Protein AF-A0A1G3XRQ0-F1 (afdb_monomer_lite)

Radius of gyration: 15.76 Å; chains: 1; bounding box: 41×30×35 Å

Foldseek 3Di:
DDDPPVGCPVLLVVLVVVVVPPPAQAEAAAPVNLVSCCVNPVVVNVVCPPPPSYHYDPPHVLVVVCVVVVHNCPDPVNVVVVVVPD

Structure (mmCIF, N/CA/C/O backbone):
data_AF-A0A1G3XRQ0-F1
#
_entry.id   AF-A0A1G3XRQ0-F1
#
loop_
_atom_site.group_PDB
_atom_site.id
_atom_site.type_symbol
_atom_site.label_atom_id
_atom_site.label_alt_id
_atom_site.label_comp_id
_atom_site.label_asym_id
_atom_site.label_entity_id
_atom_site.label_seq_id
_atom_site.pdbx_PDB_ins_code
_atom_site.Cartn_x
_atom_site.Cartn_y
_atom_site.Cartn_z
_atom_site.occupancy
_atom_site.B_iso_or_equiv
_atom_site.auth_seq_id
_atom_site.auth_comp_id
_atom_site.auth_asym_id
_atom_site.auth_atom_id
_atom_site.pdbx_PDB_model_num
ATOM 1 N N . MET A 1 1 ? 8.453 2.491 -4.635 1.00 76.50 1 MET A N 1
ATOM 2 C CA . MET A 1 1 ? 9.839 2.703 -4.171 1.00 76.50 1 MET A CA 1
ATOM 3 C C . MET A 1 1 ? 10.736 3.023 -5.363 1.00 76.50 1 MET A C 1
ATOM 5 O O . MET A 1 1 ? 11.295 2.112 -5.962 1.00 76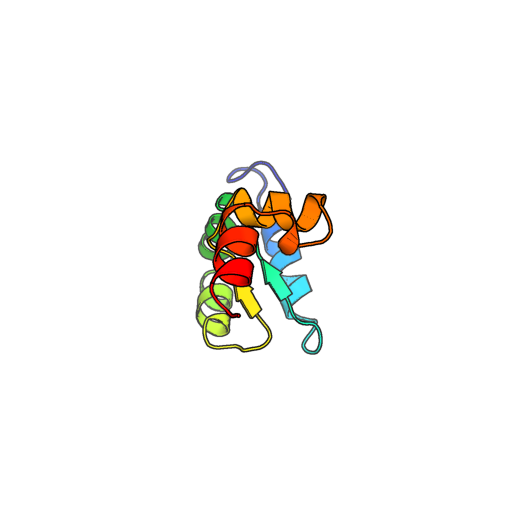.50 1 MET A O 1
ATOM 9 N N . GLY A 1 2 ? 10.828 4.305 -5.728 1.00 85.94 2 GLY A N 1
ATOM 10 C CA . GLY A 1 2 ? 11.616 4.790 -6.868 1.00 85.94 2 GLY A CA 1
ATOM 11 C C . GLY A 1 2 ? 10.977 6.011 -7.542 1.00 85.94 2 GLY A C 1
ATOM 12 O O . GLY A 1 2 ? 9.816 6.310 -7.275 1.00 85.94 2 GLY A O 1
ATOM 13 N N . TYR A 1 3 ? 11.732 6.730 -8.379 1.00 87.88 3 TYR A N 1
ATOM 14 C CA . TYR A 1 3 ? 11.221 7.863 -9.164 1.00 87.88 3 TYR A CA 1
ATOM 15 C C . TYR A 1 3 ? 10.651 7.345 -10.486 1.00 87.88 3 TYR A C 1
ATOM 17 O O . TYR A 1 3 ? 11.387 7.066 -11.435 1.00 87.88 3 TYR A O 1
ATOM 25 N N . THR A 1 4 ? 9.341 7.126 -10.515 1.00 86.62 4 THR A N 1
ATOM 26 C CA . THR A 1 4 ? 8.646 6.539 -11.660 1.00 86.62 4 THR A CA 1
ATOM 27 C C . THR A 1 4 ? 8.387 7.594 -12.747 1.00 86.62 4 THR A C 1
ATOM 29 O O . THR A 1 4 ? 8.195 8.770 -12.432 1.00 86.62 4 THR A O 1
ATOM 32 N N . PRO A 1 5 ? 8.447 7.216 -14.040 1.00 87.19 5 PRO A N 1
ATOM 33 C CA . PRO A 1 5 ? 8.643 5.858 -14.567 1.00 87.19 5 PRO A CA 1
ATOM 34 C C . PRO A 1 5 ? 10.115 5.412 -14.679 1.00 87.19 5 PRO A C 1
ATOM 36 O O . PRO A 1 5 ? 10.373 4.254 -14.986 1.00 87.19 5 PRO A O 1
ATOM 39 N N . TYR A 1 6 ? 11.085 6.299 -14.439 1.00 92.12 6 TYR A N 1
ATOM 40 C CA . TYR A 1 6 ? 12.501 6.058 -14.755 1.00 92.12 6 TYR A CA 1
ATOM 41 C C . TYR A 1 6 ? 13.164 4.969 -13.900 1.00 92.12 6 TYR A C 1
ATOM 43 O O . TYR A 1 6 ? 14.024 4.238 -14.384 1.00 92.12 6 TYR A O 1
ATOM 51 N N . PHE A 1 7 ? 12.757 4.843 -12.636 1.00 94.38 7 PHE A N 1
ATOM 52 C CA . PHE A 1 7 ? 13.307 3.879 -11.681 1.00 94.38 7 PHE A CA 1
ATOM 53 C C . PHE A 1 7 ? 12.183 3.097 -10.989 1.00 94.38 7 PHE A C 1
ATOM 55 O O . PHE A 1 7 ? 11.967 3.229 -9.787 1.00 94.38 7 PHE A O 1
ATOM 62 N N . SER A 1 8 ? 11.434 2.300 -11.752 1.00 95.38 8 SER A N 1
ATOM 63 C CA . SER A 1 8 ? 10.236 1.585 -11.278 1.00 95.38 8 SER A CA 1
ATOM 64 C C . SER A 1 8 ? 10.478 0.153 -10.785 1.00 95.38 8 SER A C 1
ATOM 66 O O . SER A 1 8 ? 9.640 -0.381 -10.058 1.00 95.38 8 SER A O 1
ATOM 68 N N . ALA A 1 9 ? 11.622 -0.458 -11.114 1.00 96.06 9 ALA A N 1
ATOM 69 C CA . ALA A 1 9 ? 11.899 -1.872 -10.828 1.00 96.06 9 ALA A CA 1
ATOM 70 C C . ALA A 1 9 ? 11.749 -2.238 -9.339 1.00 96.06 9 ALA A C 1
ATOM 72 O O . ALA A 1 9 ? 11.269 -3.318 -9.006 1.00 96.06 9 ALA A O 1
ATOM 73 N N . GLY A 1 10 ? 12.111 -1.322 -8.432 1.00 96.38 10 GLY A N 1
ATOM 74 C CA . GLY A 1 10 ? 11.940 -1.521 -6.992 1.00 96.38 10 GLY A CA 1
ATOM 75 C C . GLY A 1 10 ? 10.474 -1.542 -6.545 1.00 96.38 10 GLY A C 1
ATOM 76 O O . GLY A 1 10 ? 10.116 -2.341 -5.684 1.00 96.38 10 GLY A O 1
ATOM 77 N N . SER A 1 11 ? 9.617 -0.697 -7.131 1.00 96.19 11 SER A N 1
ATOM 78 C CA . SER A 1 11 ? 8.167 -0.719 -6.877 1.00 96.19 11 SER A CA 1
ATOM 79 C C . SER A 1 11 ? 7.548 -2.032 -7.356 1.00 96.19 11 SER A C 1
ATOM 81 O O . SER A 1 11 ? 6.839 -2.682 -6.596 1.00 96.19 11 SER A O 1
ATOM 83 N N . GLU A 1 12 ? 7.879 -2.460 -8.576 1.00 96.88 12 GLU A N 1
ATOM 84 C CA . GLU A 1 12 ? 7.352 -3.704 -9.144 1.00 96.88 12 GLU A CA 1
ATOM 85 C C . GLU A 1 12 ? 7.785 -4.932 -8.327 1.00 96.88 12 GLU A C 1
ATOM 87 O O . GLU A 1 12 ? 6.966 -5.785 -7.977 1.00 96.88 12 GLU A O 1
ATOM 92 N N . ALA A 1 13 ? 9.075 -5.014 -7.982 1.00 97.50 13 ALA A N 1
ATOM 93 C CA . ALA A 1 13 ? 9.606 -6.104 -7.173 1.00 97.50 13 ALA A CA 1
ATOM 94 C C . ALA A 1 13 ? 8.939 -6.165 -5.792 1.00 97.50 13 ALA A C 1
ATOM 96 O O . ALA A 1 13 ? 8.634 -7.258 -5.309 1.00 97.50 13 ALA A O 1
ATOM 97 N N . LEU A 1 14 ? 8.675 -5.009 -5.173 1.00 97.12 14 LEU A N 1
ATOM 98 C CA . LEU A 1 14 ? 7.970 -4.933 -3.896 1.00 97.12 14 LEU A CA 1
ATOM 99 C C . LEU A 1 14 ? 6.555 -5.511 -4.004 1.00 97.12 14 LEU A C 1
ATOM 101 O O . LEU A 1 14 ? 6.210 -6.387 -3.215 1.00 97.12 14 LEU A O 1
ATOM 105 N N . ASP A 1 15 ? 5.767 -5.090 -4.994 1.00 97.31 15 ASP A N 1
ATOM 106 C CA . ASP A 1 15 ? 4.387 -5.563 -5.166 1.00 97.31 15 ASP A CA 1
ATOM 107 C C . ASP A 1 15 ? 4.313 -7.071 -5.419 1.00 97.31 15 ASP A C 1
ATOM 109 O O . ASP A 1 15 ? 3.503 -7.780 -4.815 1.00 97.31 15 ASP A O 1
ATOM 113 N N . ARG A 1 16 ? 5.215 -7.595 -6.256 1.00 97.50 16 ARG A N 1
ATOM 114 C CA . ARG A 1 16 ? 5.319 -9.040 -6.503 1.00 97.50 16 ARG A CA 1
ATOM 115 C C . ARG A 1 16 ? 5.740 -9.807 -5.251 1.00 97.50 16 ARG A C 1
ATOM 117 O O . ARG A 1 16 ? 5.254 -10.909 -5.023 1.00 97.50 16 ARG A O 1
ATOM 124 N N . THR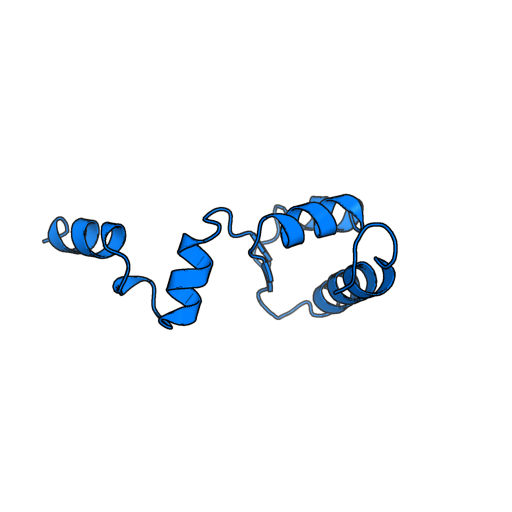 A 1 17 ? 6.621 -9.236 -4.432 1.00 97.88 17 THR A N 1
ATOM 125 C CA . THR A 1 17 ? 7.066 -9.861 -3.176 1.00 97.88 17 THR A CA 1
ATOM 126 C C . THR A 1 17 ? 5.948 -9.866 -2.135 1.00 97.88 17 THR A C 1
ATOM 128 O O . THR A 1 17 ? 5.738 -10.873 -1.462 1.00 97.88 17 THR A O 1
ATOM 131 N N . ILE A 1 18 ? 5.177 -8.780 -2.031 1.00 97.31 18 ILE A N 1
ATOM 132 C CA . ILE A 1 18 ? 3.997 -8.705 -1.160 1.00 97.31 18 ILE A CA 1
ATOM 133 C C . ILE A 1 18 ? 2.980 -9.798 -1.534 1.00 97.31 18 ILE A C 1
ATOM 135 O O . ILE A 1 18 ? 2.442 -10.462 -0.645 1.00 97.31 18 ILE A O 1
ATOM 139 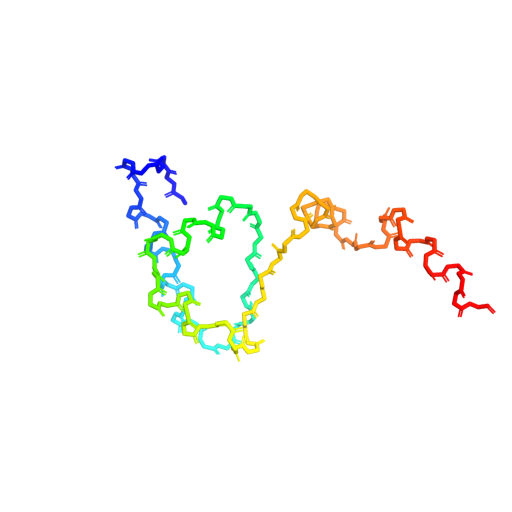N N . ASP A 1 19 ? 2.753 -10.038 -2.830 1.00 97.06 19 ASP A N 1
ATOM 140 C CA . ASP A 1 19 ? 1.842 -11.083 -3.320 1.00 97.06 19 ASP A CA 1
ATOM 141 C C . ASP A 1 19 ? 2.254 -12.511 -2.929 1.00 97.06 19 ASP A C 1
ATOM 143 O O . ASP A 1 19 ? 1.393 -13.364 -2.693 1.00 97.06 19 ASP A O 1
ATOM 147 N N . GLN A 1 20 ? 3.554 -12.780 -2.782 1.00 97.62 20 GLN A N 1
ATOM 148 C CA . GLN A 1 20 ? 4.041 -14.103 -2.376 1.00 97.62 20 GLN A CA 1
ATOM 149 C C . GLN A 1 20 ? 3.558 -14.501 -0.975 1.00 97.62 20 GLN A C 1
ATOM 151 O O . GLN A 1 20 ? 3.398 -15.691 -0.693 1.00 97.62 20 GLN A O 1
ATOM 156 N N . ASN A 1 21 ? 3.269 -13.536 -0.098 1.00 96.94 21 ASN A N 1
ATOM 157 C CA . ASN A 1 21 ? 2.678 -13.829 1.200 1.00 96.94 21 ASN A CA 1
ATOM 158 C C . ASN A 1 21 ? 1.172 -14.086 1.052 1.00 96.94 21 ASN A C 1
ATOM 160 O O . ASN A 1 21 ? 0.379 -13.155 0.981 1.00 96.94 21 ASN A O 1
ATOM 164 N N . ARG A 1 22 ? 0.743 -15.350 1.061 1.00 93.31 22 ARG A N 1
ATOM 165 C CA . ARG A 1 22 ? -0.675 -15.716 0.876 1.00 93.31 22 ARG A CA 1
ATOM 166 C C . ARG A 1 22 ? -1.554 -15.581 2.126 1.00 93.31 22 ARG A C 1
ATOM 168 O O . ARG A 1 22 ? -2.765 -15.714 2.005 1.00 93.31 22 ARG A O 1
ATOM 175 N N . ILE A 1 23 ? -0.969 -15.311 3.293 1.00 95.50 23 ILE A N 1
ATOM 176 C CA . ILE A 1 23 ? -1.671 -15.355 4.589 1.00 95.50 23 ILE A CA 1
ATOM 177 C C . ILE A 1 23 ? -1.958 -13.946 5.125 1.00 95.50 23 ILE A C 1
ATOM 179 O O . ILE A 1 23 ? -2.962 -13.732 5.795 1.00 95.50 23 ILE A O 1
ATOM 183 N N . ALA A 1 24 ? -1.079 -12.980 4.851 1.00 97.19 24 ALA A N 1
ATOM 184 C CA . ALA A 1 24 ? -1.249 -11.616 5.336 1.00 97.19 24 ALA A CA 1
ATOM 185 C C . ALA A 1 24 ? -2.336 -10.857 4.560 1.00 97.19 24 ALA A C 1
ATOM 187 O O . ALA A 1 24 ? -2.371 -10.898 3.324 1.00 97.19 24 ALA A O 1
ATOM 188 N N . ILE A 1 25 ? -3.130 -10.070 5.293 1.00 97.56 25 ILE A N 1
ATOM 189 C CA . ILE A 1 25 ? -3.984 -9.029 4.717 1.00 97.56 25 ILE A CA 1
ATOM 190 C C . ILE A 1 25 ? -3.082 -7.905 4.209 1.00 97.56 25 ILE A C 1
ATOM 192 O O . ILE A 1 25 ? -2.220 -7.404 4.933 1.00 97.56 25 ILE A O 1
ATOM 196 N N . LYS A 1 26 ? -3.288 -7.503 2.959 1.00 97.38 26 LYS A N 1
ATOM 197 C CA . LYS A 1 26 ? -2.496 -6.487 2.271 1.00 97.38 26 LYS A CA 1
ATOM 198 C C . LYS A 1 26 ? -3.351 -5.257 2.072 1.00 97.38 26 LYS A C 1
ATOM 200 O O . LYS A 1 26 ? -4.375 -5.292 1.394 1.00 97.38 26 LYS A O 1
ATOM 205 N N . MET A 1 27 ? -2.911 -4.168 2.672 1.00 96.50 27 MET A N 1
ATOM 206 C CA . MET A 1 27 ? -3.615 -2.901 2.641 1.00 96.50 27 MET A CA 1
ATOM 207 C C . MET A 1 27 ? -2.801 -1.903 1.829 1.00 96.50 27 MET A C 1
ATOM 209 O O . MET A 1 27 ? -1.712 -1.511 2.240 1.00 96.50 27 MET A O 1
ATOM 213 N N . TYR A 1 28 ? -3.329 -1.503 0.676 1.00 96.50 28 TYR A N 1
ATOM 214 C CA . TYR A 1 28 ? -2.710 -0.504 -0.190 1.00 96.50 28 TYR A CA 1
ATOM 215 C C . TYR A 1 28 ? -3.420 0.831 -0.019 1.00 96.50 28 TYR A C 1
ATOM 217 O O . TYR A 1 28 ? -4.648 0.884 -0.025 1.00 96.50 28 TYR A O 1
ATOM 225 N N . GLY A 1 29 ? -2.659 1.915 0.101 1.00 94.81 29 GLY A N 1
ATOM 226 C CA . GLY A 1 29 ? -3.195 3.268 0.201 1.00 94.81 29 GLY A CA 1
ATOM 227 C C . GLY A 1 29 ? -2.261 4.286 -0.439 1.00 94.81 29 GLY A C 1
ATOM 228 O O . GLY A 1 29 ? -1.051 4.087 -0.469 1.00 94.81 29 GLY A O 1
ATOM 229 N N . GLY A 1 30 ? -2.845 5.371 -0.946 1.00 95.19 30 GLY A N 1
ATOM 230 C CA . GLY A 1 30 ? -2.142 6.394 -1.724 1.00 95.19 30 GLY A CA 1
ATOM 231 C C . GLY A 1 30 ? -2.454 6.285 -3.218 1.00 95.19 30 GLY A C 1
ATOM 232 O O . GLY A 1 30 ? -2.450 5.193 -3.784 1.00 95.19 30 GLY A O 1
ATOM 233 N N . GLY A 1 31 ? -2.748 7.427 -3.848 1.00 94.25 31 GLY A N 1
ATOM 234 C CA . GLY A 1 31 ? -3.108 7.485 -5.270 1.00 94.25 31 GLY A CA 1
ATOM 235 C C . GLY A 1 31 ? -1.988 6.956 -6.162 1.00 94.25 31 GLY A C 1
ATOM 236 O O . GLY A 1 31 ? -2.217 6.038 -6.946 1.00 94.25 31 GLY A O 1
ATOM 237 N N . ASP A 1 32 ? -0.771 7.457 -5.949 1.00 94.62 32 ASP A N 1
ATOM 238 C CA . ASP A 1 32 ? 0.415 7.039 -6.701 1.00 94.62 32 ASP A CA 1
ATOM 239 C C . ASP A 1 32 ? 0.702 5.547 -6.519 1.00 94.62 32 ASP A C 1
ATOM 241 O O . ASP A 1 32 ? 0.986 4.848 -7.483 1.00 94.62 32 ASP A O 1
ATOM 245 N N . THR A 1 33 ? 0.561 5.019 -5.299 1.00 95.25 33 THR A N 1
ATOM 246 C CA . THR A 1 33 ? 0.771 3.593 -5.023 1.00 95.25 33 THR A CA 1
ATOM 247 C C . THR A 1 33 ? -0.188 2.713 -5.824 1.00 95.25 33 THR A C 1
ATOM 249 O O . THR A 1 33 ? 0.246 1.744 -6.441 1.00 95.25 33 THR A O 1
ATOM 252 N N . LEU A 1 34 ? -1.483 3.043 -5.852 1.00 95.56 34 LEU A N 1
ATOM 253 C CA . LEU A 1 34 ? -2.468 2.265 -6.611 1.00 95.56 34 LEU A CA 1
ATOM 254 C C . LEU A 1 34 ? -2.293 2.424 -8.123 1.00 95.56 34 LEU A C 1
ATOM 256 O O . LEU A 1 34 ? -2.457 1.456 -8.868 1.00 95.56 34 LEU A O 1
ATOM 260 N N . GLN A 1 35 ? -1.961 3.633 -8.577 1.00 95.56 35 GLN A N 1
ATOM 261 C CA . GLN A 1 35 ? -1.701 3.899 -9.984 1.00 95.56 35 GLN A CA 1
ATOM 262 C C . GLN A 1 35 ? -0.479 3.118 -10.472 1.00 95.56 35 GLN A C 1
ATOM 264 O O . GLN A 1 35 ? -0.562 2.434 -11.490 1.00 95.56 35 GLN A O 1
ATOM 269 N N . GLU A 1 36 ? 0.618 3.142 -9.719 1.00 95.94 36 GLU A N 1
ATOM 270 C CA . GLU A 1 36 ? 1.832 2.416 -10.079 1.00 95.94 36 GLU A CA 1
ATOM 271 C C . GLU A 1 36 ? 1.651 0.906 -9.984 1.00 95.94 36 GLU A C 1
ATOM 273 O O . GLU A 1 36 ? 2.102 0.195 -10.879 1.00 95.94 36 GLU A O 1
ATOM 278 N N . PHE A 1 37 ? 0.916 0.401 -8.991 1.00 96.81 37 PHE A N 1
ATOM 279 C CA . PHE A 1 37 ? 0.610 -1.026 -8.922 1.00 96.81 37 PHE A CA 1
ATOM 280 C C . PHE A 1 37 ? -0.173 -1.493 -10.161 1.00 96.81 37 PHE A C 1
ATOM 282 O O . PHE A 1 37 ? 0.145 -2.523 -10.760 1.00 96.81 37 PHE A O 1
ATOM 289 N N . LYS A 1 38 ? -1.149 -0.695 -10.613 1.00 96.38 38 LYS A N 1
ATOM 290 C CA . LYS A 1 38 ? -1.893 -0.957 -11.851 1.00 96.38 38 LYS A CA 1
ATOM 291 C C . LYS A 1 38 ? -1.007 -0.869 -13.098 1.00 96.38 38 LYS A C 1
ATOM 293 O O . LYS A 1 38 ? -1.157 -1.697 -13.993 1.00 96.38 38 LYS A O 1
ATOM 298 N N . ASN A 1 39 ? -0.110 0.115 -13.169 1.00 96.50 39 ASN A N 1
ATOM 299 C CA . ASN A 1 39 ? 0.764 0.339 -14.324 1.00 96.50 39 ASN A CA 1
ATOM 300 C C . ASN A 1 39 ? 1.843 -0.747 -14.461 1.00 96.50 39 ASN A C 1
ATOM 302 O O . ASN A 1 39 ? 2.081 -1.243 -15.560 1.00 96.50 39 ASN A O 1
ATOM 306 N N . LEU A 1 40 ? 2.493 -1.110 -13.354 1.00 96.75 40 LEU A N 1
ATOM 307 C CA . LEU A 1 40 ? 3.648 -2.011 -13.329 1.00 96.75 40 LEU A CA 1
ATOM 308 C C . LEU A 1 40 ? 3.236 -3.484 -13.230 1.00 96.75 40 LEU A C 1
ATOM 310 O O . LEU A 1 40 ? 3.883 -4.355 -13.809 1.00 96.75 40 LEU A O 1
ATOM 314 N N . CYS A 1 41 ? 2.135 -3.772 -12.535 1.00 96.88 41 CYS A N 1
ATOM 315 C CA . CYS A 1 41 ? 1.662 -5.127 -12.265 1.00 96.88 41 CYS A CA 1
ATOM 316 C C . CYS A 1 41 ? 0.196 -5.338 -12.704 1.00 96.88 41 CYS A C 1
ATOM 318 O O . CYS A 1 41 ? -0.591 -5.871 -11.920 1.00 96.88 41 CYS A O 1
ATOM 320 N N . PRO A 1 42 ? -0.214 -4.996 -13.944 1.00 97.38 42 PRO A N 1
ATOM 321 C CA . PRO A 1 42 ? -1.627 -4.972 -14.343 1.00 97.38 42 PRO A CA 1
ATOM 322 C C . PRO A 1 42 ? -2.339 -6.323 -14.186 1.00 97.38 42 PRO A C 1
ATOM 324 O O . PRO A 1 42 ? -3.481 -6.371 -13.735 1.00 97.38 42 PRO A O 1
ATOM 327 N N . GLY A 1 43 ? -1.668 -7.433 -14.513 1.00 97.69 43 GLY A N 1
ATOM 328 C CA . GLY A 1 43 ? -2.242 -8.774 -14.357 1.00 97.69 43 GLY A CA 1
ATOM 329 C C . GLY A 1 43 ? -2.486 -9.146 -12.893 1.00 97.69 43 GLY A C 1
ATOM 330 O O . GLY A 1 43 ? -3.552 -9.653 -12.553 1.00 97.69 43 GLY A O 1
ATOM 331 N N . LEU A 1 44 ? -1.525 -8.831 -12.020 1.00 97.19 44 LEU A N 1
ATOM 332 C CA . LEU A 1 44 ? -1.669 -9.051 -10.585 1.00 97.19 44 LEU A CA 1
ATOM 333 C C . LEU A 1 44 ? -2.762 -8.138 -10.015 1.00 97.19 44 LEU A C 1
ATOM 335 O O . LEU A 1 44 ? -3.653 -8.644 -9.341 1.00 97.19 44 LEU A O 1
ATOM 339 N N . TYR A 1 45 ? -2.749 -6.845 -10.357 1.00 97.25 45 TYR A N 1
ATOM 340 C CA . TYR A 1 45 ? -3.763 -5.872 -9.950 1.00 97.25 45 TYR A CA 1
ATOM 341 C C . TYR A 1 45 ? -5.179 -6.373 -10.255 1.00 97.25 45 TYR A C 1
ATOM 343 O O . TYR A 1 45 ? -6.016 -6.406 -9.360 1.00 97.25 45 TYR A O 1
ATOM 351 N N . LEU A 1 46 ? -5.431 -6.830 -11.487 1.00 97.12 46 LEU A N 1
ATOM 352 C CA . LEU A 1 46 ? -6.733 -7.376 -11.880 1.00 97.12 46 LEU A CA 1
ATOM 353 C C . LEU A 1 46 ? -7.081 -8.664 -11.122 1.00 97.12 46 LEU A C 1
ATOM 355 O O . LEU A 1 46 ? -8.223 -8.833 -10.709 1.00 97.12 46 LEU A O 1
ATOM 359 N N . SER A 1 47 ? -6.106 -9.554 -10.910 1.00 96.06 47 SER A N 1
ATOM 360 C CA . SER A 1 47 ? -6.336 -10.844 -10.242 1.00 96.06 47 SER A CA 1
ATOM 361 C C . SER A 1 47 ? -6.722 -10.730 -8.764 1.00 96.06 47 SER A C 1
ATOM 363 O O . SER A 1 47 ? -7.284 -11.672 -8.209 1.00 96.06 47 SER A O 1
ATOM 365 N N . VAL A 1 48 ? -6.420 -9.598 -8.119 1.00 96.44 48 VAL A N 1
ATOM 366 C CA . VAL A 1 48 ? -6.650 -9.404 -6.680 1.00 96.44 48 VAL A CA 1
ATOM 367 C C . VAL A 1 48 ? -7.840 -8.501 -6.364 1.00 96.44 48 VAL A C 1
ATOM 369 O O . VAL A 1 48 ? -8.139 -8.321 -5.188 1.00 96.44 48 VAL A O 1
ATOM 372 N N . LEU A 1 49 ? -8.539 -7.961 -7.372 1.00 93.25 49 LEU A N 1
ATOM 373 C CA . LEU A 1 49 ? -9.698 -7.082 -7.151 1.00 93.25 49 LEU A CA 1
ATOM 374 C C . LEU A 1 49 ? -10.813 -7.762 -6.346 1.00 93.25 49 LEU A C 1
ATOM 376 O O . LEU A 1 49 ? -11.412 -7.122 -5.488 1.00 93.25 49 LEU A O 1
ATOM 380 N N . ASP A 1 50 ? -11.028 -9.059 -6.574 1.00 91.94 50 ASP A N 1
ATOM 381 C CA . ASP A 1 50 ? -12.031 -9.865 -5.864 1.00 91.94 50 ASP A CA 1
ATOM 382 C C . ASP 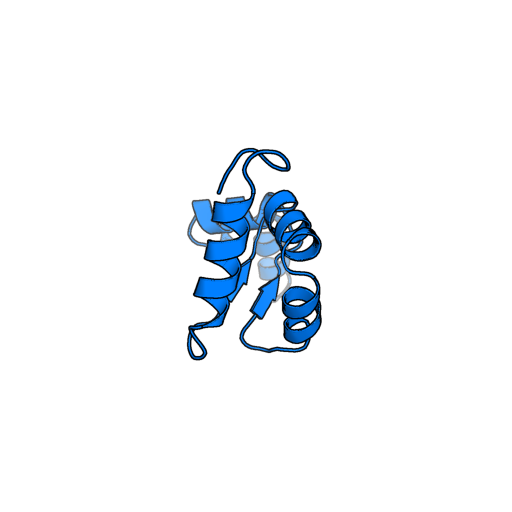A 1 50 ? -11.422 -10.712 -4.726 1.00 91.94 50 ASP A C 1
ATOM 384 O O . ASP A 1 50 ? -12.055 -11.630 -4.201 1.00 91.94 50 ASP A O 1
ATOM 388 N N . ASN A 1 51 ? -10.173 -10.439 -4.330 1.00 94.88 51 ASN A N 1
ATOM 389 C CA . ASN A 1 51 ? -9.484 -11.190 -3.285 1.00 94.88 51 ASN A CA 1
ATOM 390 C C . ASN A 1 51 ? -9.653 -10.516 -1.916 1.00 94.88 51 ASN A C 1
ATOM 392 O O . ASN A 1 51 ? -9.129 -9.432 -1.676 1.00 94.88 51 ASN A O 1
ATOM 396 N N . THR A 1 52 ? -10.291 -11.209 -0.970 1.00 94.75 52 THR A N 1
ATOM 397 C CA . THR A 1 52 ? -10.543 -10.703 0.393 1.00 94.75 52 THR A CA 1
ATOM 398 C C . THR A 1 52 ? -9.279 -10.444 1.221 1.00 94.75 52 THR A C 1
ATOM 400 O O .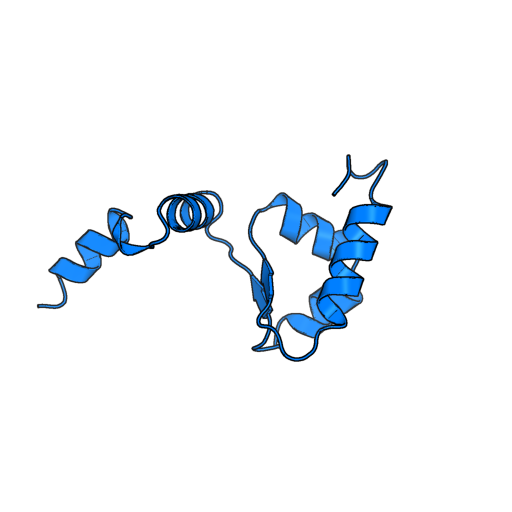 THR A 1 52 ? -9.351 -9.772 2.247 1.00 94.75 52 THR A O 1
ATOM 403 N N . GLN A 1 53 ? -8.114 -10.941 0.790 1.00 97.25 53 GLN A N 1
ATOM 404 C CA . GLN A 1 53 ? -6.817 -10.635 1.402 1.00 97.25 53 GLN A CA 1
ATOM 405 C C . GLN A 1 53 ? -6.235 -9.290 0.950 1.00 97.25 53 GLN A C 1
ATOM 407 O O . GLN A 1 53 ? -5.185 -8.897 1.456 1.00 97.25 53 GLN A O 1
ATOM 412 N N . TYR A 1 54 ? -6.871 -8.592 0.007 1.00 97.88 54 TYR A N 1
ATOM 413 C CA . TYR A 1 54 ? -6.439 -7.291 -0.491 1.00 97.88 54 TYR A CA 1
ATOM 414 C C . TYR A 1 54 ? -7.487 -6.233 -0.172 1.00 97.88 54 TYR A C 1
ATOM 416 O O . TYR A 1 54 ? -8.681 -6.426 -0.379 1.00 97.88 54 TYR A O 1
ATOM 424 N N . TYR A 1 55 ? -7.025 -5.086 0.315 1.00 96.94 55 TYR A N 1
ATOM 425 C CA . TYR A 1 55 ? -7.871 -3.923 0.528 1.00 96.94 55 TYR A CA 1
ATOM 426 C C . TYR A 1 55 ? -7.205 -2.678 -0.046 1.00 96.94 55 TYR A C 1
ATOM 428 O O . TYR A 1 55 ? -6.101 -2.304 0.361 1.00 96.94 55 TYR A O 1
ATOM 436 N N . PHE A 1 56 ? -7.876 -2.035 -1.000 1.00 96.56 56 PHE A N 1
ATOM 437 C CA . PHE A 1 56 ? -7.391 -0.825 -1.658 1.00 96.56 56 PHE A CA 1
ATOM 438 C C . PHE A 1 56 ? -8.128 0.392 -1.111 1.00 96.56 56 PHE A C 1
ATOM 440 O O . PHE A 1 56 ? -9.297 0.635 -1.405 1.00 96.56 56 PHE A O 1
ATOM 447 N N . PHE A 1 57 ? -7.427 1.177 -0.306 1.00 96.00 57 PHE A N 1
ATOM 448 C CA . PHE A 1 57 ? -7.936 2.420 0.239 1.00 96.00 57 PHE A CA 1
ATOM 449 C C . PHE A 1 57 ? -8.010 3.510 -0.837 1.00 96.00 57 PHE A C 1
ATOM 451 O O . PHE A 1 57 ? -6.994 3.920 -1.394 1.00 96.00 57 PHE A O 1
ATOM 458 N N . THR A 1 58 ? -9.207 4.059 -1.055 1.00 94.31 58 THR A N 1
ATOM 459 C CA . THR A 1 58 ? -9.458 5.175 -1.991 1.00 94.31 58 THR A CA 1
ATOM 460 C C . THR A 1 58 ? -9.693 6.519 -1.294 1.00 94.31 58 THR A C 1
ATOM 462 O O . THR A 1 58 ? -9.854 7.539 -1.955 1.00 94.31 58 THR A O 1
ATOM 465 N N . GLY A 1 59 ? -9.663 6.556 0.043 1.00 93.62 59 GLY A N 1
ATOM 466 C CA . GLY A 1 59 ? -9.881 7.774 0.836 1.00 93.62 59 GLY A CA 1
ATOM 467 C C . GLY A 1 59 ? -8.700 8.755 0.867 1.00 93.62 59 GLY A C 1
ATOM 468 O O . GLY A 1 59 ? -8.770 9.763 1.569 1.00 93.62 59 GLY A O 1
ATOM 469 N N . GLY A 1 60 ? -7.608 8.464 0.150 1.00 93.38 60 GLY A N 1
ATOM 470 C CA . GLY A 1 60 ? -6.439 9.339 0.034 1.00 93.38 60 GLY A CA 1
ATOM 471 C C . GLY A 1 60 ? -5.912 9.814 1.391 1.00 93.38 60 GLY A C 1
ATOM 472 O O . GLY A 1 60 ? -5.645 9.008 2.284 1.00 93.38 60 GLY A O 1
ATOM 473 N N . GLY A 1 61 ? -5.803 11.136 1.555 1.00 94.62 61 GLY A N 1
ATOM 474 C CA . GLY A 1 61 ? -5.294 11.763 2.777 1.00 94.62 61 GLY A CA 1
ATOM 475 C C . GLY A 1 61 ? -6.062 11.384 4.046 1.00 94.62 61 GLY A C 1
ATOM 476 O O . GLY A 1 61 ? -5.446 11.250 5.094 1.00 94.62 61 GLY A O 1
ATOM 477 N N . THR A 1 62 ? -7.370 11.115 3.970 1.00 95.88 62 THR A N 1
ATOM 478 C CA . THR A 1 62 ? -8.162 10.720 5.148 1.00 95.88 62 THR A CA 1
ATOM 479 C C . THR A 1 62 ? -7.672 9.411 5.764 1.00 95.88 62 THR A C 1
ATOM 481 O O . THR A 1 62 ? -7.637 9.278 6.986 1.00 95.88 62 THR A O 1
ATOM 484 N N . VAL A 1 63 ? -7.260 8.454 4.930 1.00 95.75 63 VAL A N 1
ATOM 485 C CA . VAL A 1 63 ? -6.722 7.170 5.398 1.00 95.75 63 VAL A CA 1
ATOM 486 C C . VAL A 1 63 ? -5.349 7.370 6.026 1.00 95.75 63 VAL A C 1
ATOM 488 O O . VAL A 1 63 ? -5.084 6.822 7.092 1.00 95.75 63 VAL A O 1
ATOM 491 N N . LEU A 1 64 ? -4.507 8.209 5.416 1.00 94.50 64 LEU A N 1
ATOM 492 C CA . LEU A 1 64 ? -3.192 8.544 5.965 1.00 94.50 64 LEU A CA 1
ATOM 493 C C . LEU A 1 64 ? -3.313 9.235 7.328 1.00 94.50 64 LEU A C 1
ATOM 495 O O . LEU A 1 64 ? -2.617 8.853 8.261 1.00 94.50 64 LEU A O 1
ATOM 499 N N . THR A 1 65 ? -4.259 10.166 7.480 1.00 96.25 65 THR A N 1
ATOM 500 C CA . THR A 1 65 ? -4.556 10.808 8.766 1.00 96.25 65 THR A CA 1
ATOM 501 C C . THR A 1 65 ? -5.008 9.799 9.824 1.00 96.25 65 THR A C 1
ATOM 503 O O . THR A 1 65 ? -4.574 9.882 10.968 1.00 96.25 65 THR A O 1
ATOM 506 N N . ALA A 1 66 ? -5.856 8.827 9.471 1.00 96.56 66 ALA A N 1
ATOM 507 C CA . ALA A 1 66 ? -6.283 7.791 10.415 1.00 96.56 66 ALA A CA 1
ATOM 508 C C . ALA A 1 66 ? -5.118 6.889 10.862 1.00 96.56 66 ALA A C 1
ATOM 510 O O . ALA A 1 66 ? -5.054 6.510 12.030 1.00 96.56 66 ALA A O 1
ATOM 511 N N . ILE A 1 67 ? -4.193 6.570 9.949 1.00 95.12 67 ILE A N 1
ATOM 512 C CA . ILE A 1 67 ? -2.976 5.804 10.255 1.00 95.12 67 ILE A CA 1
ATOM 513 C C . ILE A 1 67 ? -2.047 6.612 11.167 1.00 95.12 67 ILE A C 1
ATOM 515 O O . ILE A 1 67 ? -1.587 6.083 12.174 1.00 95.12 67 ILE A O 1
ATOM 519 N N . GLU A 1 68 ? -1.812 7.890 10.857 1.00 96.00 68 GLU A N 1
ATOM 520 C CA . GLU A 1 68 ? -0.985 8.798 11.666 1.00 96.00 68 GLU A CA 1
ATOM 521 C C . GLU A 1 68 ? -1.523 8.940 13.098 1.00 96.00 68 GLU A C 1
ATOM 523 O O . GLU A 1 68 ? -0.762 8.915 14.062 1.00 96.00 68 GLU A O 1
ATOM 528 N N . GLN A 1 69 ? -2.846 9.021 13.249 1.00 95.81 69 GLN A N 1
ATOM 529 C CA . GLN A 1 69 ? -3.515 9.068 14.553 1.00 95.81 69 GLN A CA 1
ATOM 530 C C . GLN A 1 69 ? -3.597 7.699 15.250 1.00 95.81 69 GLN A C 1
ATOM 532 O O . GLN A 1 69 ? -4.034 7.627 16.398 1.00 95.81 69 GLN A O 1
ATOM 537 N N . GLY A 1 70 ? -3.247 6.606 14.564 1.00 96.50 70 GLY A N 1
ATOM 538 C CA . GLY A 1 70 ? -3.427 5.234 15.047 1.00 96.50 70 GLY A CA 1
ATOM 539 C C . GLY A 1 70 ? -4.892 4.828 15.256 1.00 96.50 70 GLY A C 1
ATOM 540 O O . GLY A 1 70 ? -5.164 3.821 15.907 1.00 96.50 70 GLY A O 1
ATOM 541 N N . SER A 1 71 ? -5.850 5.616 14.757 1.00 95.38 71 SER A N 1
ATOM 542 C CA . SER A 1 71 ? -7.281 5.409 14.974 1.00 95.38 71 SER A CA 1
ATOM 543 C C . SER A 1 71 ? -8.134 6.220 13.990 1.00 95.38 71 SER A C 1
ATOM 545 O O . SER A 1 71 ? -7.883 7.410 13.792 1.00 95.38 71 SER A O 1
ATOM 547 N N . PRO A 1 72 ? -9.214 5.642 13.428 1.00 95.25 72 PRO A N 1
ATOM 548 C CA . PRO A 1 72 ? -10.168 6.389 12.610 1.00 95.25 72 PRO A CA 1
ATOM 549 C C . PRO A 1 72 ? -11.118 7.267 13.444 1.00 95.25 72 PRO A C 1
ATOM 551 O O . PRO A 1 72 ? -11.771 8.153 12.898 1.00 95.25 72 PRO A O 1
ATOM 554 N N . TYR A 1 73 ? -11.216 7.052 14.762 1.00 95.69 73 TYR A N 1
ATOM 555 C CA . TYR A 1 73 ? -12.186 7.745 15.624 1.00 95.69 73 TYR A CA 1
ATOM 556 C C . TYR A 1 73 ? -11.813 9.207 15.924 1.00 95.69 73 TYR A C 1
ATOM 558 O O . TYR A 1 73 ? -12.633 9.972 16.434 1.00 95.69 73 TYR A O 1
ATOM 566 N N . GLY A 1 74 ? -10.595 9.630 15.576 1.00 93.75 74 GLY A N 1
ATOM 567 C CA . GLY A 1 74 ? -10.203 11.041 15.578 1.00 93.75 74 GLY A CA 1
ATOM 568 C C . GLY A 1 74 ? -10.781 11.841 14.401 1.00 93.75 74 GLY A C 1
ATOM 569 O O . GLY A 1 74 ? -10.808 13.072 14.441 1.00 93.75 74 GLY A O 1
ATOM 570 N N . LEU A 1 75 ? -11.297 11.171 13.362 1.00 95.94 75 LEU A N 1
ATOM 571 C CA . LEU A 1 75 ? -11.869 11.831 12.192 1.00 95.94 75 LEU A CA 1
ATOM 572 C C . LEU A 1 75 ? -13.236 12.450 12.521 1.00 95.94 75 LEU A C 1
ATOM 574 O O . LEU A 1 75 ? -14.172 11.752 12.914 1.00 95.94 75 LEU A O 1
ATOM 578 N N . LYS A 1 76 ? -13.394 13.759 12.272 1.00 94.75 76 LYS A N 1
ATOM 579 C CA . LYS A 1 76 ? -14.653 14.492 12.527 1.00 94.75 76 LYS A CA 1
ATOM 580 C C . LYS A 1 76 ? -15.894 13.817 11.914 1.00 94.75 76 LYS A C 1
ATOM 582 O O . LYS A 1 76 ? -16.885 13.703 12.633 1.00 94.75 76 LYS A O 1
ATOM 587 N N . PRO A 1 77 ? -15.880 13.340 10.648 1.00 93.94 77 PRO A N 1
ATOM 588 C CA . PRO A 1 77 ? -17.046 12.662 10.079 1.00 93.94 77 PRO A CA 1
ATOM 589 C C . PRO A 1 77 ? -17.426 11.391 10.847 1.00 93.94 77 PRO A C 1
ATOM 591 O O . PRO A 1 77 ? -18.604 11.163 11.104 1.00 93.94 77 PRO A O 1
ATOM 594 N N . VAL A 1 78 ? -16.435 10.604 11.282 1.00 95.31 78 VAL A N 1
ATOM 595 C CA . VAL A 1 78 ? -16.657 9.383 12.073 1.00 95.31 78 VAL A CA 1
ATOM 596 C C . VAL A 1 78 ? -17.272 9.733 13.429 1.00 95.31 78 VAL A C 1
ATOM 598 O O . VAL A 1 78 ? -18.263 9.129 13.826 1.00 95.31 78 VAL A O 1
ATOM 601 N N . GLN A 1 79 ? -16.756 10.761 14.107 1.00 95.00 79 GLN A N 1
ATOM 602 C CA . GLN A 1 79 ? -17.299 11.216 15.392 1.00 95.00 79 GLN A CA 1
ATOM 603 C C . GLN A 1 79 ? -18.758 11.667 15.297 1.00 95.00 79 GLN A C 1
ATOM 605 O O . GLN A 1 79 ? -19.540 11.400 16.206 1.00 95.00 79 GLN A O 1
ATOM 610 N N . VAL A 1 80 ? -19.131 12.367 14.221 1.00 96.44 80 VAL A N 1
ATOM 611 C CA . VAL A 1 80 ? -20.522 12.793 14.005 1.00 96.44 80 VAL A CA 1
ATOM 612 C C . VAL A 1 80 ? -21.429 11.577 13.824 1.00 96.44 80 VAL A C 1
ATOM 614 O O . VAL A 1 80 ? -22.453 11.499 14.496 1.00 96.44 80 VAL A O 1
ATOM 617 N N . LEU A 1 81 ? -21.024 10.604 13.002 1.00 94.69 81 LEU A N 1
ATOM 618 C CA . LEU A 1 81 ? -21.796 9.377 12.781 1.00 94.69 81 LEU A CA 1
ATOM 619 C C . LEU A 1 81 ? -21.992 8.565 14.068 1.00 94.69 81 LEU A C 1
ATOM 621 O O . LEU A 1 81 ? -23.081 8.044 14.303 1.00 94.69 81 LEU A O 1
ATOM 625 N N . MET A 1 82 ? -20.973 8.505 14.931 1.00 93.38 82 MET A N 1
ATOM 626 C CA . MET A 1 82 ? -21.063 7.818 16.224 1.00 93.38 82 MET A CA 1
ATOM 627 C C . MET A 1 82 ? -22.049 8.482 17.194 1.00 93.38 82 MET A C 1
ATOM 629 O O . MET A 1 82 ? -22.633 7.789 18.020 1.00 93.38 82 MET A O 1
ATOM 633 N N . LYS A 1 83 ? -22.256 9.803 17.103 1.00 90.19 83 LYS A N 1
ATOM 634 C CA . LYS A 1 83 ? -23.209 10.534 17.960 1.00 90.19 83 LYS A CA 1
ATOM 635 C C . LYS A 1 83 ? -24.666 10.322 17.559 1.00 90.19 83 LYS A C 1
ATOM 637 O O . LYS A 1 83 ? -25.540 10.429 18.404 1.00 90.19 83 LYS A O 1
ATOM 642 N N . THR A 1 84 ? -24.931 10.056 16.284 1.00 72.00 84 THR A N 1
ATOM 643 C CA . THR A 1 84 ? -26.285 9.804 15.760 1.00 72.00 84 THR A CA 1
ATOM 644 C C . THR A 1 84 ? -26.730 8.342 15.878 1.00 72.00 84 THR A C 1
ATOM 646 O O . THR A 1 84 ? -27.837 8.016 15.466 1.00 72.00 84 THR A O 1
ATOM 649 N N . GLY A 1 85 ? -25.874 7.456 16.402 1.00 61.81 85 GLY A N 1
ATOM 650 C CA . GLY A 1 85 ? -26.154 6.026 16.596 1.00 61.81 85 GLY A CA 1
ATOM 651 C C . GLY A 1 85 ? -26.703 5.644 17.980 1.00 61.81 85 GLY A C 1
ATOM 652 O O . GLY A 1 85 ? -26.784 4.453 18.272 1.00 61.81 85 GLY A O 1
ATOM 653 N N . THR A 1 86 ? -27.044 6.627 18.818 1.00 47.88 86 THR A N 1
ATOM 654 C CA . THR A 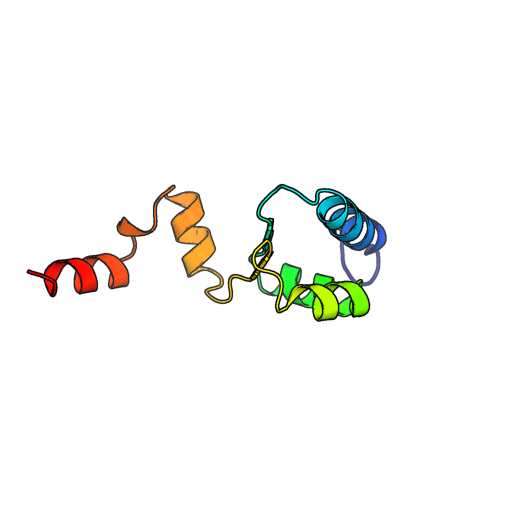1 86 ? -27.675 6.491 20.148 1.00 47.88 86 THR A CA 1
ATOM 655 C C . THR A 1 86 ? -28.908 7.370 20.219 1.00 47.88 86 THR A C 1
ATOM 657 O O . THR A 1 86 ? -29.926 6.909 20.774 1.00 47.88 86 THR A O 1
#

Secondary structure (DSSP, 8-state):
--STTTT-HHHHHHHHHHHH-SSS-EEEESHHHHHHHHHH-HHHHHHTTT-TTEEEE--THHHHHHHHTT-GGGSHHHHHHHHTT-

pLDDT: mean 93.89, std 7.29, range [47.88, 97.88]

Sequence (86 aa):
MGYTPYFSAGSEALDRTIDQNRIAIKMYGGGDTLQEFKNLCPGLYLSVLDNTQYYFFTGGGTVLTAIEQGSPYGLKPVQVLMKTGT